Protein AF-A0A432ZN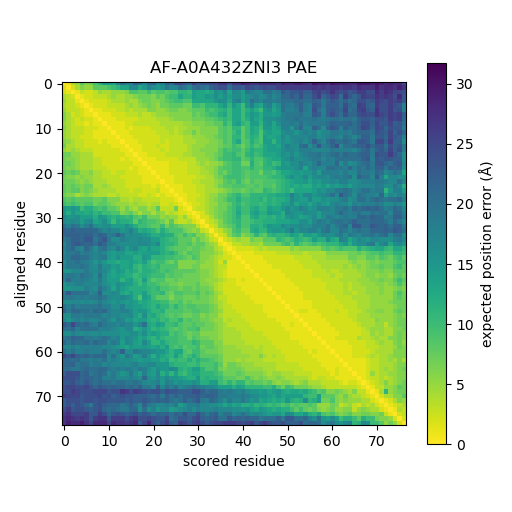I3-F1 (afdb_monomer)

pLDDT: mean 86.73, std 10.31, range [55.47, 97.06]

Mean predicted aligned error: 10.88 Å

Organism: NCBI:txid337250

InterPro domains:
  IPR009554 Phage shock protein B [PF06667] (5-75)
  IPR009554 Phage shock protein B [TIGR02976] (6-76)

Solvent-accessible surface area (backbone atoms only — not comparable to full-atom values): 4474 Å² total; per-residue (Å²): 131,64,69,64,56,71,61,48,50,61,52,51,55,48,46,67,56,50,51,56,54,49,49,53,49,53,52,51,55,52,45,64,72,66,53,66,80,48,77,63,53,49,52,50,51,52,51,51,52,54,48,51,52,55,48,52,54,49,48,54,52,50,51,55,50,42,54,71,78,42,72,64,60,79,78,78,112

Radius of gyration: 30.69 Å; Cα contacts (8 Å, |Δi|>4): 6; chains: 1; bounding box: 43×29×89 Å

Sequence (77 aa):
MDFETIIVAPLILFMIFVAPIWVIMHYKAKRKMSEGLSAEDLATLQSLARQGEKMRERIKTLEAILDAESPEWRERS

Secondary structure (DSSP, 8-state):
--HHHHHHHHHHHHHHHHHHHHHHHHHHHHHHHHS---HHHHHHHHHHHHHHHHHHHHHHHHHHHHHHH-TTGGGG-

Structure (mmCIF, N/CA/C/O backbone):
data_AF-A0A432ZNI3-F1
#
_entry.id   AF-A0A432ZNI3-F1
#
loop_
_atom_site.group_PDB
_atom_site.id
_atom_site.type_symbol
_atom_site.label_atom_id
_atom_site.label_alt_id
_atom_site.label_comp_id
_atom_site.label_asym_id
_atom_site.label_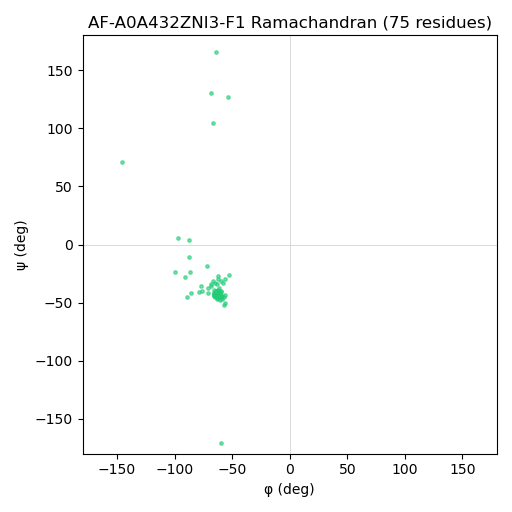entity_id
_atom_site.label_seq_id
_atom_site.pdbx_PDB_ins_code
_atom_site.Cartn_x
_atom_site.Cartn_y
_atom_site.Cartn_z
_atom_site.occupancy
_atom_site.B_iso_or_equiv
_atom_site.auth_seq_id
_atom_site.auth_comp_id
_atom_site.auth_asym_id
_atom_site.auth_atom_id
_atom_site.pdbx_PDB_model_num
ATOM 1 N N . MET A 1 1 ? 22.748 10.449 -50.961 1.00 65.25 1 MET A N 1
ATOM 2 C CA . MET A 1 1 ? 22.081 10.140 -49.683 1.00 65.25 1 MET A CA 1
ATOM 3 C C . MET A 1 1 ? 20.935 11.108 -49.558 1.00 65.25 1 MET A C 1
ATOM 5 O O . MET A 1 1 ? 21.185 12.307 -49.534 1.00 65.25 1 MET A O 1
ATOM 9 N N . ASP A 1 2 ? 19.713 10.597 -49.565 1.00 81.94 2 ASP A N 1
ATOM 10 C CA . ASP A 1 2 ? 18.516 11.427 -49.493 1.00 81.94 2 ASP A CA 1
ATOM 11 C C . ASP A 1 2 ? 18.438 12.074 -48.106 1.00 81.94 2 ASP A C 1
ATOM 13 O O . ASP A 1 2 ? 18.619 11.404 -47.086 1.00 81.94 2 ASP A O 1
ATOM 17 N N . PHE A 1 3 ? 18.232 13.392 -48.067 1.00 83.56 3 PHE A N 1
ATOM 18 C CA . PHE A 1 3 ? 18.204 14.189 -46.833 1.00 83.56 3 PHE A CA 1
ATOM 19 C C . PHE A 1 3 ? 17.159 13.673 -45.829 1.00 83.56 3 PHE A C 1
ATOM 21 O O . PHE A 1 3 ? 17.362 13.737 -44.617 1.00 83.56 3 PHE A O 1
ATOM 28 N N . GLU A 1 4 ? 16.082 13.072 -46.338 1.00 83.69 4 GLU A N 1
ATOM 29 C CA . GLU A 1 4 ? 15.044 12.406 -45.551 1.00 83.69 4 GLU A CA 1
ATOM 30 C C . GLU A 1 4 ? 15.615 11.309 -44.650 1.00 83.69 4 GLU A C 1
ATOM 32 O O . GLU A 1 4 ? 15.304 11.258 -43.462 1.00 83.69 4 GLU A O 1
ATOM 37 N N . THR A 1 5 ? 16.528 10.485 -45.164 1.00 86.31 5 THR A N 1
ATOM 38 C CA . THR A 1 5 ? 17.135 9.387 -44.403 1.00 86.31 5 THR A CA 1
ATOM 39 C C . THR A 1 5 ? 17.977 9.906 -43.238 1.00 86.31 5 THR A C 1
ATOM 41 O O . THR A 1 5 ? 18.005 9.286 -42.178 1.00 86.31 5 THR A O 1
ATOM 44 N N . ILE A 1 6 ? 18.617 11.069 -43.390 1.00 89.19 6 ILE A N 1
ATOM 45 C CA . ILE A 1 6 ? 19.454 11.680 -42.345 1.00 89.19 6 ILE A CA 1
ATOM 46 C C . ILE A 1 6 ? 18.602 12.149 -41.155 1.00 89.19 6 ILE A C 1
ATOM 48 O O . ILE A 1 6 ? 19.043 12.051 -40.012 1.00 89.19 6 ILE A O 1
ATOM 52 N N . ILE A 1 7 ? 17.375 12.611 -41.405 1.00 90.25 7 ILE A N 1
ATOM 53 C CA . ILE A 1 7 ? 16.449 13.055 -40.352 1.00 90.25 7 ILE A CA 1
ATOM 54 C C . ILE A 1 7 ? 15.657 11.875 -39.773 1.00 90.25 7 ILE A C 1
ATOM 56 O O . ILE A 1 7 ? 15.466 11.782 -38.561 1.00 90.25 7 ILE A O 1
ATOM 60 N N . VAL A 1 8 ? 15.201 10.955 -40.623 1.00 92.12 8 VAL A N 1
ATOM 61 C CA . VAL A 1 8 ? 14.308 9.858 -40.229 1.00 92.12 8 VAL A CA 1
ATOM 62 C C . VAL A 1 8 ? 15.054 8.735 -39.502 1.00 92.12 8 VAL A C 1
ATOM 64 O O . VAL A 1 8 ? 14.520 8.172 -38.546 1.00 92.12 8 VAL A O 1
ATOM 67 N N . ALA A 1 9 ? 16.298 8.424 -39.879 1.00 92.19 9 ALA A N 1
ATOM 68 C CA . ALA A 1 9 ? 17.080 7.362 -39.240 1.00 92.19 9 ALA A CA 1
ATOM 69 C C . ALA A 1 9 ? 17.249 7.524 -37.710 1.00 92.19 9 ALA A C 1
ATOM 71 O O . ALA A 1 9 ? 16.943 6.569 -36.987 1.00 92.19 9 ALA A O 1
ATOM 72 N N . PRO A 1 10 ? 17.673 8.686 -37.166 1.00 91.38 10 PRO A N 1
ATOM 73 C CA . PRO A 1 10 ? 17.779 8.857 -35.716 1.00 91.38 10 PRO A CA 1
ATOM 74 C C . PRO A 1 10 ? 16.413 8.831 -35.013 1.00 91.38 10 P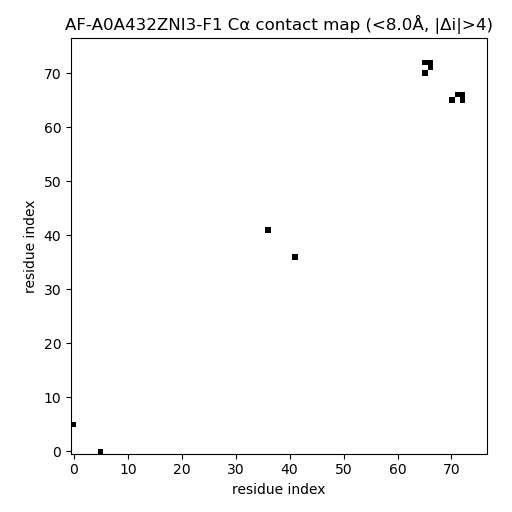RO A C 1
ATOM 76 O O . PRO A 1 10 ? 16.323 8.334 -33.891 1.00 91.38 10 PRO A O 1
ATOM 79 N N . LEU A 1 11 ? 15.341 9.294 -35.668 1.00 92.44 11 LEU A N 1
ATOM 80 C CA . LEU A 1 11 ? 13.979 9.220 -35.126 1.00 92.44 11 LEU A CA 1
ATOM 81 C C . LEU A 1 11 ? 13.493 7.773 -34.991 1.00 92.44 11 LEU A C 1
ATOM 83 O O . LEU A 1 11 ? 12.931 7.412 -33.958 1.00 92.44 11 LEU A O 1
ATOM 87 N N . ILE A 1 12 ? 13.740 6.930 -35.998 1.00 93.56 12 ILE A N 1
ATOM 88 C CA . ILE A 1 12 ? 13.409 5.499 -35.939 1.00 93.56 12 ILE A CA 1
ATOM 89 C C . ILE A 1 12 ? 14.211 4.818 -34.831 1.00 93.56 12 ILE A C 1
ATOM 91 O O . ILE A 1 12 ? 13.639 4.075 -34.035 1.00 93.56 12 ILE A O 1
ATOM 95 N N . LEU A 1 13 ? 15.514 5.097 -34.738 1.00 93.00 13 LEU A N 1
ATOM 96 C CA . LEU A 1 13 ? 16.359 4.530 -33.689 1.00 93.00 13 LEU A CA 1
ATOM 97 C C . LEU A 1 13 ? 15.847 4.916 -32.295 1.00 93.00 13 LEU A C 1
ATOM 99 O O . LEU A 1 13 ? 15.705 4.054 -31.433 1.00 93.00 13 LEU A O 1
ATOM 103 N N . PHE A 1 14 ? 15.487 6.184 -32.091 1.00 94.25 14 PHE A N 1
ATOM 104 C CA . PHE A 1 14 ? 14.861 6.651 -30.854 1.00 94.25 14 PHE A CA 1
ATOM 105 C C . PHE A 1 14 ? 13.546 5.916 -30.558 1.00 94.25 14 PHE A C 1
ATOM 107 O O . PHE A 1 14 ? 13.335 5.456 -29.435 1.00 94.25 14 PHE A O 1
ATOM 114 N N . MET A 1 15 ? 12.689 5.735 -31.567 1.00 94.88 15 MET A N 1
ATOM 115 C CA . MET A 1 15 ? 11.415 5.018 -31.444 1.00 94.88 15 MET A CA 1
ATOM 116 C C . MET A 1 15 ? 11.612 3.564 -31.002 1.00 94.88 15 MET A C 1
ATOM 118 O O . MET A 1 15 ? 10.859 3.074 -30.162 1.00 94.88 15 MET A O 1
ATOM 122 N N . ILE A 1 16 ? 12.645 2.892 -31.522 1.00 95.06 16 ILE A N 1
ATOM 123 C CA . ILE A 1 16 ? 12.990 1.507 -31.167 1.00 95.06 16 ILE A CA 1
ATOM 124 C C . ILE A 1 16 ? 13.350 1.381 -29.685 1.00 95.06 16 ILE A C 1
ATOM 126 O O . ILE A 1 16 ? 13.093 0.338 -29.098 1.00 95.06 16 ILE A O 1
ATOM 130 N N . PHE A 1 17 ? 13.896 2.417 -29.048 1.00 93.69 17 PHE A N 1
ATOM 131 C CA . PHE A 1 17 ? 14.185 2.380 -27.611 1.00 93.69 17 PHE A CA 1
ATOM 132 C C . PHE A 1 17 ? 13.010 2.867 -26.765 1.00 93.69 17 PHE A C 1
ATOM 134 O O . PHE A 1 17 ? 12.648 2.236 -25.772 1.00 93.69 17 PHE A O 1
ATOM 141 N N . VAL A 1 18 ? 12.386 3.976 -27.154 1.00 93.81 18 VAL A N 1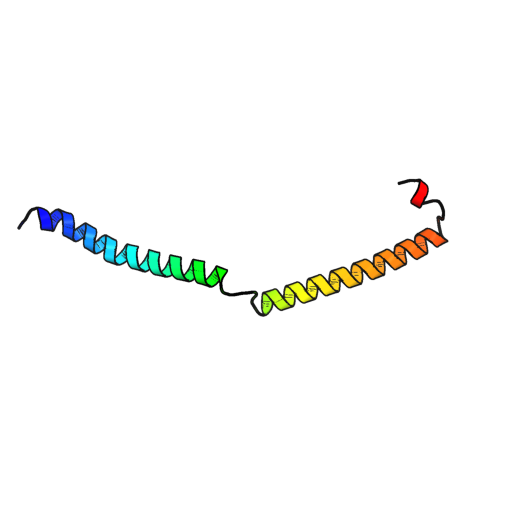
ATOM 142 C CA . VAL A 1 18 ? 11.361 4.630 -26.334 1.00 93.81 18 VAL A CA 1
ATOM 143 C C . VAL A 1 18 ? 10.025 3.898 -26.385 1.00 93.81 18 VAL A C 1
ATOM 145 O O . VAL A 1 18 ? 9.388 3.742 -25.341 1.00 93.81 18 VAL A O 1
ATOM 148 N N . ALA A 1 19 ? 9.605 3.398 -27.551 1.00 93.62 19 ALA A N 1
ATOM 149 C CA . ALA A 1 19 ? 8.321 2.710 -27.669 1.00 93.62 19 ALA A CA 1
ATOM 150 C C . ALA A 1 19 ? 8.270 1.413 -26.834 1.00 93.62 19 ALA A C 1
ATOM 152 O O . ALA A 1 19 ? 7.293 1.239 -26.100 1.00 93.62 19 ALA A O 1
ATOM 153 N N . PRO A 1 20 ? 9.301 0.539 -26.817 1.00 93.56 20 PRO A N 1
ATOM 154 C CA . PRO A 1 20 ? 9.302 -0.630 -25.937 1.00 93.56 20 PRO A CA 1
ATOM 155 C C . PRO A 1 20 ? 9.312 -0.279 -24.449 1.00 93.56 20 PRO A C 1
ATOM 157 O O . PRO A 1 20 ? 8.594 -0.912 -23.675 1.00 93.56 20 PRO A O 1
ATOM 160 N N . ILE A 1 21 ? 10.067 0.748 -24.036 1.00 93.12 21 ILE A N 1
ATOM 161 C CA . ILE A 1 21 ? 10.068 1.216 -22.640 1.00 93.12 21 ILE A CA 1
ATOM 162 C C . ILE A 1 21 ? 8.666 1.691 -22.238 1.00 93.12 21 ILE A C 1
ATOM 164 O O . ILE A 1 21 ? 8.167 1.316 -21.174 1.00 93.12 21 ILE A O 1
ATOM 168 N N . TRP A 1 22 ? 8.003 2.467 -23.100 1.00 92.88 22 TRP A N 1
ATOM 169 C CA . TRP A 1 22 ? 6.648 2.958 -22.858 1.00 92.88 22 TRP A CA 1
ATOM 170 C C . TRP A 1 22 ? 5.633 1.820 -22.747 1.00 92.88 22 TRP A C 1
ATOM 172 O O . TRP A 1 22 ? 4.836 1.803 -21.811 1.00 92.88 22 TRP A O 1
ATOM 182 N N . VAL A 1 23 ? 5.702 0.836 -23.646 1.00 89.81 23 VAL A N 1
ATOM 183 C CA . VAL A 1 23 ? 4.868 -0.372 -23.613 1.00 89.81 23 VAL A CA 1
ATOM 184 C C . VAL A 1 23 ? 5.056 -1.110 -22.288 1.00 89.81 23 VAL A C 1
ATOM 186 O O . VAL A 1 23 ? 4.082 -1.345 -21.574 1.00 89.81 23 VAL A O 1
ATOM 189 N N . ILE A 1 24 ? 6.297 -1.410 -21.895 1.00 89.50 24 ILE A N 1
ATOM 190 C CA . ILE A 1 24 ? 6.582 -2.094 -20.624 1.00 89.50 24 ILE A CA 1
ATOM 191 C C . ILE A 1 24 ? 6.016 -1.299 -19.443 1.00 89.50 24 ILE A C 1
ATOM 193 O O . ILE A 1 24 ? 5.367 -1.878 -18.573 1.00 89.50 24 ILE A O 1
ATO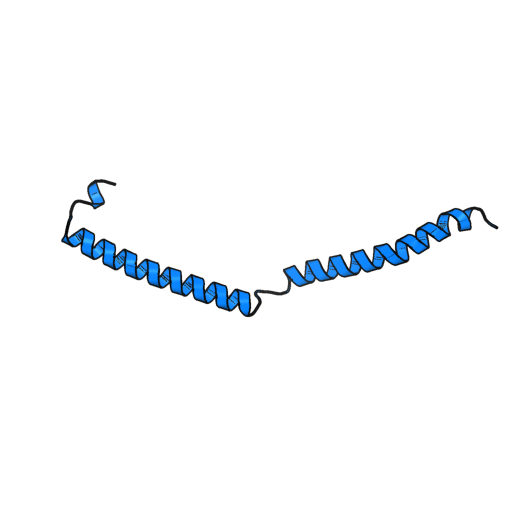M 197 N N . MET A 1 25 ? 6.211 0.021 -19.413 1.00 89.31 25 MET A N 1
ATOM 198 C CA . MET A 1 25 ? 5.657 0.880 -18.365 1.00 89.31 25 MET A CA 1
ATOM 199 C C . MET A 1 25 ? 4.124 0.855 -18.354 1.00 89.31 25 MET A C 1
ATOM 201 O O . MET A 1 25 ? 3.530 0.713 -17.286 1.00 89.31 25 MET A O 1
ATOM 205 N N . HIS A 1 26 ? 3.480 0.942 -19.518 1.00 86.31 26 HIS A N 1
ATOM 206 C CA . HIS A 1 26 ? 2.027 0.929 -19.657 1.00 86.31 26 HIS A CA 1
ATOM 207 C C . HIS A 1 26 ? 1.426 -0.375 -19.119 1.00 86.31 26 HIS A C 1
ATOM 209 O O . HIS A 1 26 ? 0.503 -0.356 -18.301 1.00 86.31 26 HIS A O 1
ATOM 215 N N . TYR A 1 27 ? 2.000 -1.516 -19.504 1.00 85.69 27 TYR A N 1
ATOM 216 C CA . TYR A 1 27 ? 1.539 -2.817 -19.032 1.00 85.69 27 TYR A CA 1
ATOM 217 C C . TYR A 1 27 ? 1.882 -3.057 -17.561 1.00 85.69 27 TYR A C 1
ATOM 219 O O . TYR A 1 27 ? 1.046 -3.598 -16.846 1.00 85.69 27 TYR A O 1
ATOM 227 N N . LYS A 1 28 ? 3.045 -2.614 -17.060 1.00 81.25 28 LYS A N 1
ATOM 228 C CA . LYS A 1 28 ? 3.374 -2.704 -15.625 1.00 81.25 28 LYS A CA 1
ATOM 229 C C . LYS A 1 28 ? 2.455 -1.837 -14.764 1.00 81.25 28 LYS A C 1
ATOM 231 O O . LYS A 1 28 ? 2.028 -2.296 -13.711 1.00 81.25 28 LYS A O 1
ATOM 236 N N . ALA A 1 29 ? 2.133 -0.619 -15.197 1.00 74.69 29 ALA A N 1
ATOM 237 C CA . ALA A 1 29 ? 1.219 0.269 -14.481 1.00 74.69 29 ALA A CA 1
ATOM 238 C C . ALA A 1 29 ? -0.199 -0.315 -14.439 1.00 74.69 29 ALA A C 1
ATOM 240 O O . ALA A 1 29 ? -0.809 -0.377 -13.373 1.00 74.69 29 ALA A O 1
ATOM 241 N N . LYS A 1 30 ? -0.685 -0.831 -15.576 1.00 70.88 30 LYS A N 1
ATOM 242 C CA . LYS A 1 30 ? -1.984 -1.510 -15.651 1.00 70.88 30 LYS A CA 1
ATOM 243 C C . LYS A 1 30 ? -2.004 -2.790 -14.816 1.00 70.88 30 LYS A C 1
ATOM 245 O O . LYS A 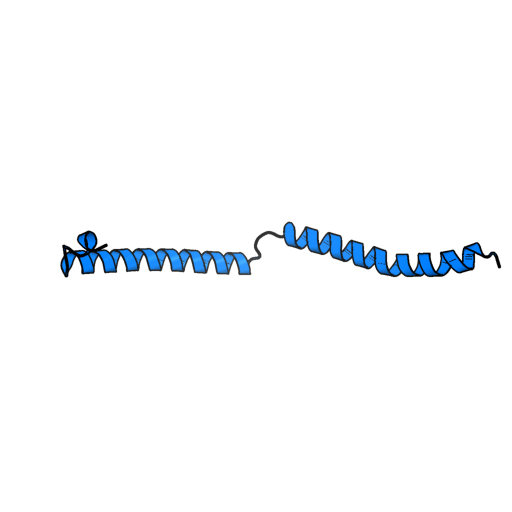1 30 ? -2.979 -3.036 -14.118 1.00 70.88 30 LYS A O 1
ATOM 250 N N . ARG A 1 31 ? -0.911 -3.558 -14.832 1.00 64.31 31 ARG A N 1
ATOM 251 C CA . ARG A 1 31 ? -0.755 -4.784 -14.047 1.00 64.31 31 ARG A CA 1
ATOM 252 C C . ARG A 1 31 ? -0.720 -4.503 -12.549 1.00 64.31 31 ARG A C 1
ATOM 254 O O . ARG A 1 31 ? -1.421 -5.188 -11.833 1.00 64.31 31 ARG A O 1
ATOM 261 N N . LYS A 1 32 ? -0.030 -3.458 -12.083 1.00 62.69 32 LYS A N 1
ATOM 262 C CA . LYS A 1 32 ? -0.060 -3.039 -10.668 1.00 62.69 32 LYS A CA 1
ATOM 263 C C . LYS A 1 32 ? -1.459 -2.607 -10.205 1.00 62.69 32 LYS A C 1
ATOM 265 O O . LYS A 1 32 ? -1.768 -2.693 -9.027 1.00 62.69 32 LYS A O 1
ATOM 270 N N . MET A 1 33 ? -2.289 -2.121 -11.126 1.00 62.47 33 MET A N 1
ATOM 271 C CA . MET A 1 33 ? -3.666 -1.713 -10.840 1.00 62.47 33 MET A CA 1
ATOM 272 C C . MET A 1 33 ? -4.664 -2.883 -10.935 1.00 62.47 33 MET A C 1
ATOM 274 O O . MET A 1 33 ? -5.728 -2.817 -10.327 1.00 62.47 33 MET A O 1
ATOM 278 N N . SER A 1 34 ? -4.338 -3.944 -11.686 1.00 60.78 34 SER A N 1
ATOM 279 C CA . SER A 1 34 ? -5.166 -5.154 -11.831 1.00 60.78 34 SER A CA 1
ATOM 280 C C . SER A 1 34 ? -4.729 -6.330 -10.952 1.00 60.78 34 SER A C 1
ATOM 282 O O . SER A 1 34 ? -5.526 -7.229 -10.700 1.00 60.78 34 SER A O 1
ATOM 284 N N . GLU A 1 35 ? -3.464 -6.370 -10.531 1.00 68.00 35 GLU A N 1
ATOM 285 C CA . GLU A 1 35 ? -2.984 -7.238 -9.460 1.00 68.00 35 GLU A CA 1
ATOM 286 C C . GLU A 1 35 ? -3.666 -6.730 -8.194 1.00 68.00 35 GLU A C 1
ATOM 288 O O . GLU A 1 35 ? -3.354 -5.653 -7.691 1.00 68.00 35 GLU A O 1
ATOM 293 N N . GLY A 1 36 ? -4.681 -7.468 -7.742 1.00 72.38 36 GLY A N 1
ATOM 294 C CA . GLY A 1 36 ? -5.311 -7.225 -6.453 1.00 72.38 36 GLY A CA 1
ATOM 295 C C . GLY A 1 36 ? -4.304 -7.345 -5.307 1.00 72.38 36 GLY A C 1
ATOM 296 O O . GLY A 1 36 ? -3.098 -7.470 -5.506 1.00 72.38 36 GLY A O 1
ATOM 297 N N . LEU A 1 37 ? -4.812 -7.332 -4.080 1.00 77.25 37 LEU A N 1
ATOM 298 C CA . LEU A 1 37 ? -3.975 -7.445 -2.888 1.00 77.25 37 LEU A CA 1
ATOM 299 C C . LEU A 1 37 ? -3.079 -8.687 -2.975 1.00 77.25 37 LEU A C 1
ATOM 301 O O . LEU A 1 37 ? -3.567 -9.799 -3.203 1.00 77.25 37 LEU A O 1
ATOM 305 N N . SER A 1 38 ? -1.773 -8.494 -2.797 1.00 83.88 38 SER A N 1
ATOM 306 C CA . SER A 1 38 ? -0.846 -9.614 -2.681 1.00 83.88 38 SER A CA 1
ATOM 307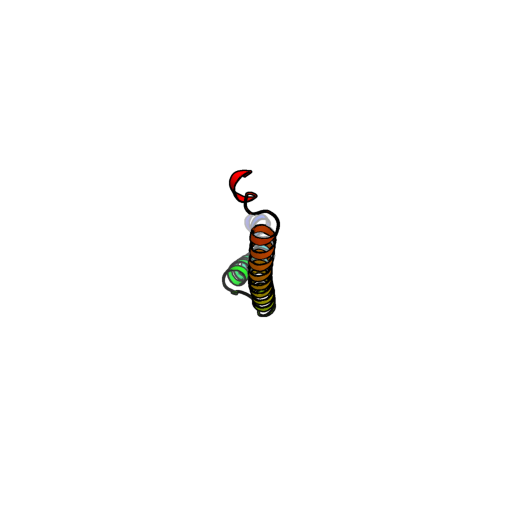 C C . SER A 1 38 ? -1.158 -10.428 -1.417 1.00 83.88 38 SER A C 1
ATOM 309 O O . SER A 1 38 ? -1.876 -9.981 -0.519 1.00 83.88 38 SER A O 1
ATOM 311 N N . ALA A 1 39 ? -0.604 -11.637 -1.312 1.00 84.00 39 ALA A N 1
ATOM 312 C CA . ALA A 1 39 ? -0.747 -12.444 -0.098 1.00 84.00 39 ALA A CA 1
ATOM 313 C C . ALA A 1 39 ? -0.218 -11.712 1.155 1.00 84.00 39 ALA A C 1
ATOM 315 O O . ALA A 1 39 ? -0.779 -11.857 2.241 1.00 84.00 39 ALA A O 1
ATOM 316 N N . GLU A 1 40 ? 0.822 -10.890 0.995 1.00 87.31 40 GLU A N 1
ATOM 317 C CA . GLU A 1 40 ? 1.387 -10.053 2.057 1.00 87.31 40 GLU A CA 1
ATOM 318 C C . GLU A 1 40 ? 0.451 -8.896 2.436 1.00 87.31 40 GLU A C 1
ATOM 320 O O . GLU A 1 40 ? 0.225 -8.644 3.624 1.00 87.31 40 GLU A O 1
ATOM 325 N N . ASP A 1 41 ? -0.168 -8.247 1.446 1.00 86.94 41 ASP A N 1
ATOM 326 C CA . ASP A 1 41 ? -1.159 -7.196 1.691 1.00 86.94 41 ASP A CA 1
ATOM 327 C C . ASP A 1 41 ? -2.376 -7.759 2.439 1.00 86.94 41 ASP A C 1
ATOM 329 O O . ASP A 1 41 ? -2.853 -7.161 3.405 1.00 86.94 41 ASP A O 1
ATOM 333 N N . LEU A 1 42 ? -2.850 -8.950 2.055 1.00 90.31 42 LEU A N 1
ATOM 334 C CA . LEU A 1 42 ? -3.944 -9.639 2.745 1.00 90.31 42 LEU A CA 1
ATOM 335 C C . LEU A 1 42 ? -3.583 -9.995 4.192 1.00 90.31 42 LEU A C 1
ATOM 337 O O . LEU A 1 42 ? -4.394 -9.770 5.094 1.00 90.31 42 LEU A O 1
ATOM 341 N N . ALA A 1 43 ? -2.375 -10.505 4.436 1.00 93.69 43 ALA A N 1
ATOM 342 C CA . ALA A 1 43 ? -1.901 -10.802 5.788 1.00 93.69 43 ALA A CA 1
ATOM 343 C C . ALA A 1 43 ? -1.812 -9.531 6.651 1.00 93.69 43 ALA A C 1
ATOM 345 O O . ALA A 1 43 ? -2.208 -9.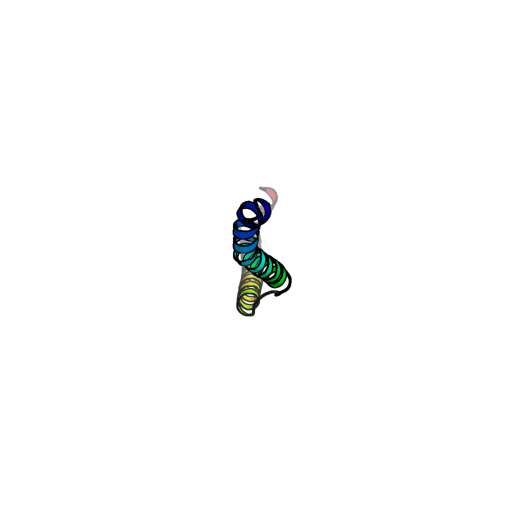528 7.821 1.00 93.69 43 ALA A O 1
ATOM 346 N N . THR A 1 44 ? -1.359 -8.425 6.058 1.00 94.94 44 THR A N 1
ATOM 347 C CA . THR A 1 44 ? -1.301 -7.117 6.717 1.00 94.94 44 THR A CA 1
ATOM 348 C C . THR A 1 44 ? -2.699 -6.620 7.079 1.00 94.94 44 THR A C 1
ATOM 350 O O . THR A 1 44 ? -2.938 -6.244 8.227 1.00 94.94 44 THR A O 1
ATOM 353 N N . LEU A 1 45 ? -3.657 -6.691 6.151 1.00 94.88 45 LEU A N 1
ATOM 354 C CA . LEU A 1 45 ? -5.046 -6.310 6.413 1.00 94.88 45 LEU A CA 1
ATOM 355 C C . LEU A 1 45 ? -5.692 -7.169 7.503 1.00 94.88 45 LEU A C 1
ATOM 357 O O . LEU A 1 45 ? -6.354 -6.630 8.388 1.00 94.88 45 LEU A O 1
ATOM 361 N N . GLN A 1 46 ? -5.472 -8.485 7.493 1.00 95.75 46 GLN A N 1
ATOM 362 C CA . GLN A 1 46 ? -5.959 -9.371 8.553 1.00 95.75 46 GLN A CA 1
ATOM 363 C C . GLN A 1 46 ? -5.362 -9.010 9.918 1.00 95.75 46 GLN A C 1
ATOM 365 O O . GLN A 1 46 ? -6.073 -8.985 10.926 1.00 95.75 46 GLN A O 1
ATOM 370 N N . SER A 1 47 ? -4.067 -8.686 9.962 1.00 96.56 47 SER A N 1
ATOM 371 C CA . SER A 1 47 ? -3.409 -8.222 11.184 1.00 96.56 47 SER A CA 1
ATOM 372 C C . SER A 1 47 ? -4.032 -6.926 11.702 1.00 96.56 47 SER A C 1
ATOM 374 O O . SER A 1 47 ? -4.325 -6.826 12.895 1.00 96.56 47 SER A O 1
ATOM 376 N N . LEU A 1 48 ? -4.282 -5.957 10.817 1.00 96.50 48 LEU A N 1
ATOM 377 C CA . LEU A 1 48 ? -4.920 -4.688 11.169 1.00 96.50 48 LEU A CA 1
ATOM 378 C C . LEU A 1 48 ? -6.359 -4.888 11.658 1.00 96.50 48 LEU A C 1
ATOM 380 O O . LEU A 1 48 ? -6.728 -4.334 12.692 1.00 96.50 48 LEU A O 1
ATOM 384 N N . ALA A 1 49 ? -7.148 -5.731 10.989 1.00 96.06 49 ALA A N 1
ATOM 385 C CA . ALA A 1 49 ? -8.508 -6.060 11.413 1.00 96.06 49 ALA A CA 1
ATOM 386 C C . ALA A 1 49 ? -8.528 -6.681 12.820 1.00 96.06 49 ALA A C 1
ATOM 388 O O . ALA A 1 49 ? -9.296 -6.259 13.686 1.00 96.06 49 ALA A O 1
ATOM 389 N N . ARG A 1 50 ? -7.618 -7.627 13.088 1.00 97.06 50 ARG A N 1
ATOM 390 C CA . ARG A 1 50 ? -7.465 -8.240 14.415 1.00 97.06 50 ARG A CA 1
ATOM 391 C C . ARG A 1 50 ? -7.054 -7.223 15.481 1.00 97.06 50 ARG A C 1
ATOM 393 O O . ARG A 1 50 ? -7.522 -7.295 16.615 1.00 97.06 50 ARG A O 1
ATOM 400 N N . GLN A 1 51 ? -6.173 -6.285 15.140 1.00 96.94 51 GLN A N 1
ATOM 401 C CA . GLN A 1 51 ? -5.780 -5.211 16.053 1.00 96.94 51 GLN A CA 1
ATOM 402 C C . GLN A 1 51 ? -6.951 -4.275 16.368 1.00 96.94 51 GLN A C 1
ATOM 404 O O . GLN A 1 51 ? -7.134 -3.923 17.533 1.00 96.94 51 GLN A O 1
ATOM 409 N N . GLY A 1 52 ? -7.763 -3.927 15.368 1.00 96.56 52 GLY A N 1
ATOM 410 C CA . GLY A 1 52 ? -8.978 -3.134 15.551 1.00 96.56 52 GLY A CA 1
ATOM 411 C C . GLY A 1 52 ? -9.977 -3.811 16.489 1.00 96.56 52 GLY A C 1
ATOM 412 O O . GLY A 1 52 ? -10.470 -3.179 17.421 1.00 96.56 52 GLY A O 1
ATOM 413 N N . GLU A 1 53 ? -10.199 -5.115 16.316 1.00 96.12 53 GLU A N 1
ATOM 414 C CA . GLU A 1 53 ? -11.074 -5.887 17.204 1.00 96.12 53 GLU A CA 1
ATOM 415 C C . GLU A 1 53 ? -10.554 -5.901 18.649 1.00 96.12 53 GLU A C 1
ATOM 417 O O . GLU A 1 53 ? -11.294 -5.591 19.583 1.00 96.12 53 GLU A O 1
ATOM 422 N N . LYS A 1 54 ? -9.251 -6.141 18.838 1.00 96.69 54 LYS A N 1
ATOM 423 C CA . LYS A 1 54 ? -8.624 -6.077 20.165 1.00 96.69 54 LYS A CA 1
ATOM 424 C C . LYS A 1 54 ? -8.734 -4.683 20.790 1.00 96.69 54 LYS A C 1
ATOM 426 O O . LYS A 1 54 ? -8.891 -4.560 22.002 1.00 96.69 54 LYS A O 1
ATOM 431 N N . MET A 1 55 ? -8.623 -3.623 19.990 1.00 96.06 55 MET A N 1
ATOM 432 C CA . MET A 1 55 ? -8.772 -2.256 20.485 1.00 96.06 55 MET A CA 1
ATOM 433 C C . MET A 1 55 ? -10.201 -1.997 20.963 1.00 96.06 55 MET A C 1
ATOM 435 O O . MET A 1 55 ? -10.386 -1.444 22.042 1.00 96.06 55 MET A O 1
ATOM 439 N N . ARG A 1 56 ? -11.203 -2.454 20.205 1.00 95.06 56 ARG A N 1
ATOM 440 C CA . ARG A 1 56 ? -12.620 -2.335 20.566 1.00 95.06 56 ARG A CA 1
ATOM 441 C C . ARG A 1 56 ? -12.938 -3.033 21.886 1.00 95.06 56 ARG A C 1
ATOM 443 O O . ARG A 1 56 ? -13.608 -2.451 22.734 1.00 95.06 56 ARG A O 1
ATOM 450 N N . GLU A 1 57 ? -12.430 -4.248 22.082 1.00 95.75 57 GLU A N 1
ATOM 451 C CA . GLU A 1 57 ? -12.605 -4.982 23.339 1.00 95.75 57 GLU A CA 1
ATOM 452 C C . GLU A 1 57 ? -11.997 -4.219 24.522 1.00 95.75 57 GLU A C 1
ATOM 454 O O . GLU A 1 57 ? -12.653 -4.027 25.544 1.00 95.75 57 GLU A O 1
ATOM 459 N N . ARG A 1 58 ? -10.779 -3.692 24.352 1.00 96.19 58 ARG A N 1
ATOM 460 C CA . ARG A 1 58 ? -10.120 -2.885 25.385 1.00 96.19 58 ARG A CA 1
ATOM 461 C C . ARG A 1 58 ? -10.876 -1.601 25.700 1.00 96.19 58 ARG A C 1
ATOM 463 O O . ARG A 1 58 ? -10.974 -1.261 26.872 1.00 96.19 58 ARG A O 1
ATOM 470 N N . ILE A 1 59 ? -11.396 -0.902 24.691 1.00 94.31 59 ILE A N 1
ATOM 471 C CA . ILE A 1 59 ? -12.219 0.298 24.897 1.00 94.31 59 ILE A CA 1
ATOM 472 C C . ILE A 1 59 ? -13.440 -0.061 25.737 1.00 94.31 59 ILE A C 1
ATOM 474 O O . ILE A 1 59 ? -13.671 0.585 26.748 1.00 94.31 59 ILE A O 1
ATOM 478 N N . LYS A 1 60 ? -14.144 -1.149 25.410 1.00 93.56 60 LYS A N 1
ATOM 479 C CA . LYS A 1 60 ? -15.297 -1.605 26.194 1.00 93.56 60 LYS A CA 1
ATOM 480 C C . LYS A 1 60 ? -14.927 -1.923 27.646 1.00 93.56 60 LYS A C 1
ATOM 482 O O . LYS A 1 60 ? -15.680 -1.602 28.560 1.00 93.56 60 LYS A O 1
ATOM 487 N N . THR A 1 61 ? -13.775 -2.553 27.877 1.00 94.12 61 THR A N 1
ATOM 488 C CA . THR A 1 61 ? -13.274 -2.787 29.239 1.00 94.12 61 THR A CA 1
ATOM 489 C C . THR A 1 61 ? -12.982 -1.475 29.961 1.00 94.12 61 THR A C 1
ATOM 491 O O . THR A 1 61 ? -13.359 -1.329 31.119 1.00 94.12 61 THR A O 1
ATOM 494 N N . LEU A 1 62 ? -12.332 -0.518 29.294 1.00 94.06 62 LEU A N 1
ATOM 495 C CA . LEU A 1 62 ? -12.038 0.792 29.872 1.00 94.06 62 LEU A CA 1
ATOM 496 C C . LEU A 1 62 ? -13.318 1.573 30.179 1.00 94.06 62 LEU A C 1
ATOM 498 O O . LEU A 1 62 ? -13.413 2.142 31.256 1.00 94.06 62 LEU A O 1
ATOM 502 N N . GLU A 1 63 ? -14.308 1.545 29.290 1.00 91.69 63 GLU A N 1
ATOM 503 C CA . GLU A 1 63 ? -15.629 2.138 29.514 1.00 91.69 63 GLU A CA 1
ATOM 504 C C . GLU A 1 63 ? -16.331 1.500 30.716 1.00 91.69 63 GLU A C 1
ATOM 506 O O . GLU A 1 63 ? -16.873 2.220 31.542 1.00 91.69 63 GLU A O 1
ATOM 511 N N . ALA A 1 64 ? -16.270 0.172 30.867 1.00 90.44 64 ALA A N 1
ATOM 512 C CA . ALA A 1 64 ? -16.862 -0.522 32.011 1.00 90.44 64 ALA A CA 1
ATOM 513 C C . ALA A 1 64 ? -16.169 -0.175 33.341 1.00 90.44 64 ALA A C 1
ATOM 515 O O . ALA A 1 64 ? -16.837 -0.020 34.360 1.00 90.44 64 ALA A O 1
ATOM 516 N N . ILE A 1 65 ? -14.838 -0.040 33.336 1.00 91.00 65 ILE A N 1
ATOM 517 C CA . ILE A 1 65 ? -14.079 0.414 34.511 1.00 91.00 65 ILE A CA 1
ATOM 518 C C . ILE A 1 65 ? -14.434 1.867 34.830 1.00 91.00 65 ILE A C 1
ATOM 520 O O . ILE A 1 65 ? -14.663 2.204 35.985 1.00 91.00 65 ILE A O 1
ATOM 524 N N . LEU A 1 66 ? -14.499 2.726 33.815 1.00 89.00 66 LEU A N 1
ATOM 525 C CA . LEU A 1 66 ? -14.775 4.145 33.992 1.00 89.00 66 LEU A CA 1
ATOM 526 C C . LEU A 1 66 ? -16.218 4.393 34.461 1.00 89.00 66 LEU A C 1
ATOM 528 O O . LEU A 1 66 ? -16.433 5.245 35.317 1.00 89.00 66 LEU A O 1
ATOM 532 N N . ASP A 1 67 ? -17.179 3.595 33.985 1.00 87.25 67 ASP A N 1
ATOM 533 C CA . ASP A 1 67 ? -18.562 3.576 34.479 1.00 87.25 67 ASP A CA 1
ATOM 534 C C . ASP A 1 67 ? -18.643 3.140 35.956 1.00 87.25 67 ASP A C 1
ATOM 536 O O . ASP A 1 67 ? -19.490 3.643 36.692 1.00 87.25 67 ASP A O 1
ATOM 540 N N . ALA A 1 68 ? -17.764 2.236 36.407 1.00 87.88 68 ALA A N 1
ATOM 541 C CA . ALA A 1 68 ? -17.710 1.785 37.800 1.00 87.88 68 ALA A CA 1
ATOM 542 C C . ALA A 1 68 ? -17.007 2.786 38.737 1.00 87.88 68 ALA A C 1
ATOM 544 O O . ALA A 1 68 ? -17.466 3.005 39.855 1.00 87.88 68 ALA A O 1
ATOM 545 N N . GLU A 1 69 ? -15.905 3.392 38.287 1.00 87.50 69 GLU A N 1
ATOM 546 C CA . GLU A 1 69 ? -15.044 4.254 39.110 1.00 87.50 69 GLU A CA 1
ATOM 547 C C . GLU A 1 69 ? -15.438 5.740 39.062 1.00 87.50 69 GLU A C 1
ATOM 549 O O . GLU A 1 69 ? -15.187 6.481 40.012 1.00 87.50 69 GLU A O 1
ATOM 554 N N . SER A 1 70 ? -16.045 6.218 37.972 1.00 82.19 70 SER A N 1
ATOM 555 C CA . SER A 1 70 ? -16.419 7.630 37.823 1.00 82.19 70 SER A CA 1
ATOM 556 C C . SER A 1 70 ? -17.724 7.804 37.036 1.00 82.19 70 SER A C 1
ATOM 558 O O . SER A 1 70 ? -17.689 8.309 35.922 1.00 82.19 70 SER A O 1
ATOM 560 N N . PRO A 1 71 ? -18.897 7.454 37.597 1.00 76.00 71 PRO A N 1
ATOM 561 C CA . PRO A 1 71 ? -20.174 7.377 36.867 1.00 76.00 71 PRO A CA 1
ATOM 562 C C . PRO A 1 71 ? -20.579 8.636 36.073 1.00 76.00 71 PRO A C 1
ATOM 564 O O . PRO A 1 71 ? -21.279 8.538 35.071 1.00 76.00 71 PRO A O 1
ATOM 567 N N . GLU A 1 72 ? -20.115 9.818 36.487 1.00 81.69 72 GLU A N 1
ATOM 568 C CA . GLU A 1 72 ? -20.405 11.115 35.852 1.00 81.69 72 GLU A CA 1
ATOM 569 C C . GLU A 1 72 ? -19.435 11.484 34.709 1.00 81.69 72 GLU A C 1
ATOM 571 O O . GLU A 1 72 ? -19.483 12.594 34.176 1.00 81.69 72 GLU A O 1
ATOM 576 N N . TRP 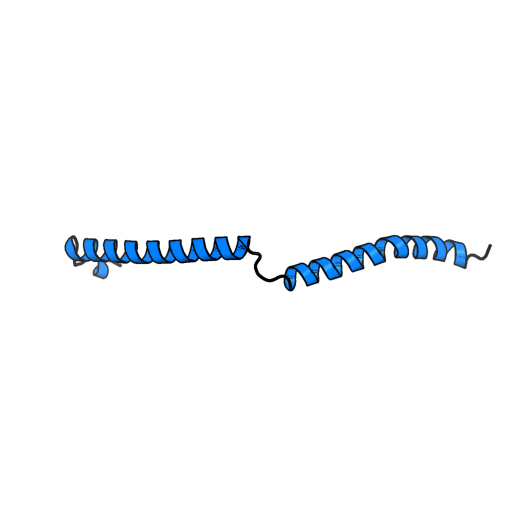A 1 73 ? -18.499 10.607 34.332 1.00 81.69 73 TRP A N 1
ATOM 577 C CA . TRP A 1 73 ? -17.465 10.919 33.335 1.00 81.69 73 TRP A CA 1
ATOM 578 C C . TRP A 1 73 ? -18.039 11.297 31.962 1.00 81.69 73 TRP A C 1
ATOM 580 O O . TRP A 1 73 ? -17.459 12.128 31.265 1.00 81.69 73 TRP A O 1
ATOM 590 N N . ARG A 1 74 ? -19.193 10.724 31.598 1.00 75.94 74 ARG A N 1
ATOM 591 C CA . ARG A 1 74 ? -19.900 11.010 30.340 1.00 75.94 74 ARG A CA 1
ATOM 592 C C . ARG A 1 74 ? -20.550 12.394 30.303 1.00 75.94 74 ARG A C 1
ATOM 594 O O . ARG A 1 74 ? -20.867 12.871 29.224 1.00 75.94 74 ARG A O 1
ATOM 601 N N . GLU A 1 75 ? -20.754 13.039 31.449 1.00 79.12 75 GLU A N 1
ATOM 602 C CA . GLU A 1 75 ? -21.367 14.373 31.524 1.00 79.12 75 GLU A CA 1
ATOM 603 C C . GLU A 1 75 ? -20.329 15.503 31.393 1.00 79.12 75 GLU A C 1
ATOM 605 O O . GLU A 1 75 ? -20.692 16.664 31.223 1.00 79.12 75 GLU A O 1
ATOM 610 N N . ARG A 1 76 ? -19.027 15.174 31.453 1.00 63.25 76 ARG A N 1
ATOM 611 C CA . ARG A 1 76 ? -17.904 16.127 31.344 1.00 63.25 76 ARG A CA 1
ATOM 612 C C . ARG A 1 76 ? -17.295 16.236 29.936 1.00 63.25 76 ARG A C 1
ATOM 614 O O . ARG A 1 76 ? -16.272 16.906 29.796 1.00 63.25 76 ARG A O 1
ATOM 621 N N . SER A 1 77 ? -17.878 15.584 28.926 1.00 55.47 77 SER A N 1
ATOM 622 C CA . SER A 1 77 ? -17.416 15.608 27.524 1.00 55.47 77 SER A CA 1
ATOM 623 C C . SER A 1 77 ? -18.125 16.650 26.670 1.00 55.47 77 SER A C 1
ATOM 625 O O . SER A 1 77 ? -19.375 16.656 26.717 1.00 55.47 77 SER A O 1
#

Foldseek 3Di:
DDVCCVVVVVVVVVCVPVVVVVVVVVVVVVCVVVPPQDPVSVVVVVVVVVVVVVVVVVVVVVVVVCCVPPVCPVVVD